Protein AF-A0AAE9AIW2-F1 (afdb_monomer)

Secondary structure (DSSP, 8-state):
------------------------SS----HHHHSHHHHHHHHHHHHHHHHHHTTT-TTHHHHHHGGGGTSHHHHHHHHHHSPP--TTSTTSSSS-------

Solvent-accessible surface area (backbone atoms only — not comparable to full-atom values): 6813 Å² total; per-residue (Å²): 143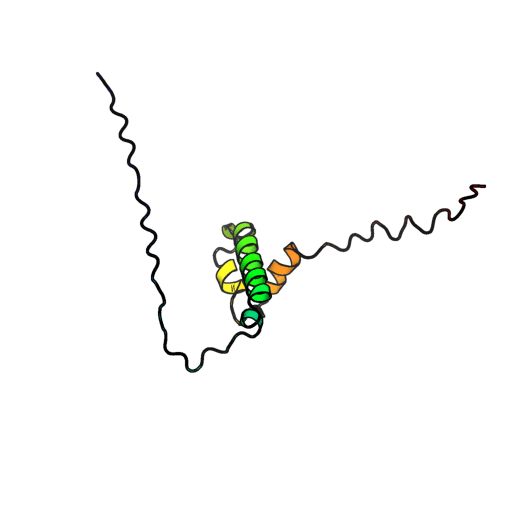,81,86,77,81,81,78,80,79,76,82,80,78,76,80,79,77,75,76,84,83,64,86,89,79,86,72,82,82,42,70,56,57,73,45,57,75,55,26,53,50,54,52,50,45,26,51,56,41,19,70,78,35,39,92,84,38,73,60,40,40,59,52,15,57,34,81,67,48,72,32,69,53,26,58,54,41,49,55,78,75,49,80,76,84,69,81,77,65,81,80,64,77,85,68,73,100,71,83,89,76,137

Foldseek 3Di:
DDDDPPPPPPPPPDPPPPDPPDDPDDDPDQVCVVPVVSVVVQLVLQVVLCVVCCVPCVCLSVQCPPPSRPHPSVVVSVVVVDDDPPPPPVVPPVPDPPDDDD

Mean predicted aligned error: 16.53 Å

InterPro domains:
  IPR018251 Crustacean neurohormone, conserved site [PS01250] (60-77)
  IPR031098 Crustacean CHH/MIH/GIH neurohormone family [PF01147] (42-93)
  IPR031098 Crustacean CHH/MIH/GIH neurohormone family [PTHR35981] (9-96)
  IPR035957 Crustacean CHH/MIH/GIH neurohormone superfamily [G3DSA:1.10.2010.10] (27-98)
  IPR035957 Crustacean CHH/MIH/GIH neurohormone superfamily [SSF81778] (26-95)

Structure (mmCIF, N/CA/C/O backbone):
data_AF-A0AAE9AIW2-F1
#
_entry.id   AF-A0AAE9AIW2-F1
#
loop_
_atom_site.group_PDB
_atom_site.id
_atom_site.type_symbol
_atom_site.label_atom_id
_atom_site.label_alt_id
_atom_site.label_comp_id
_atom_site.label_asym_id
_atom_site.label_entity_id
_atom_site.label_seq_id
_atom_site.pdbx_PDB_ins_code
_atom_site.Cartn_x
_atom_site.Cartn_y
_atom_site.Cartn_z
_atom_site.occupancy
_atom_site.B_iso_or_equiv
_atom_site.auth_seq_id
_atom_site.auth_comp_id
_atom_site.auth_asym_id
_atom_site.auth_atom_id
_atom_site.pdbx_PDB_model_num
ATOM 1 N N . MET A 1 1 ? 51.272 20.282 21.700 1.00 42.91 1 MET A N 1
ATOM 2 C CA . MET A 1 1 ? 50.456 19.060 21.553 1.00 42.91 1 MET A CA 1
ATOM 3 C C . MET A 1 1 ? 48.999 19.500 21.461 1.00 42.91 1 MET A C 1
ATOM 5 O O . MET A 1 1 ? 48.373 19.698 22.488 1.00 42.91 1 MET A O 1
ATOM 9 N N . TYR A 1 2 ? 48.510 19.790 20.253 1.00 41.62 2 TYR A N 1
ATOM 10 C CA . TYR A 1 2 ? 47.107 20.141 20.003 1.00 41.62 2 TYR A CA 1
ATOM 11 C C . TYR A 1 2 ? 46.566 19.119 19.004 1.00 41.62 2 TYR A C 1
ATOM 13 O O . TYR A 1 2 ? 47.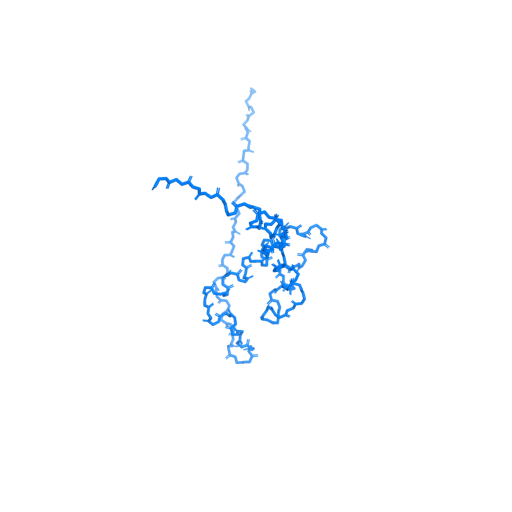033 19.056 17.869 1.00 41.62 2 TYR A O 1
ATOM 21 N N . LEU A 1 3 ? 45.652 18.268 19.467 1.00 48.41 3 LEU A N 1
ATOM 22 C CA . LEU A 1 3 ? 44.919 17.319 18.637 1.00 48.41 3 LEU A CA 1
ATOM 23 C C . LEU A 1 3 ? 43.837 18.105 17.894 1.00 48.41 3 LEU A C 1
ATOM 25 O O . LEU A 1 3 ? 42.840 18.512 18.485 1.00 48.41 3 LEU A O 1
ATOM 29 N N . ILE A 1 4 ? 44.063 18.362 16.609 1.00 57.59 4 ILE A N 1
ATOM 30 C CA . ILE A 1 4 ? 43.036 18.908 15.725 1.00 57.59 4 ILE A CA 1
ATOM 31 C C . ILE A 1 4 ? 42.090 17.743 15.421 1.00 57.59 4 ILE A C 1
ATOM 33 O O . ILE A 1 4 ? 42.468 16.796 14.735 1.00 57.59 4 ILE A O 1
ATOM 37 N N . MET A 1 5 ? 40.888 17.774 15.996 1.00 56.41 5 MET A N 1
ATOM 38 C CA . MET A 1 5 ? 39.823 16.820 15.691 1.00 56.41 5 MET A CA 1
ATOM 39 C C . MET A 1 5 ? 39.429 16.999 14.222 1.00 56.41 5 MET A C 1
ATOM 41 O O . MET A 1 5 ? 38.753 17.962 13.868 1.00 56.41 5 MET A O 1
ATOM 45 N N . ALA A 1 6 ? 39.884 16.096 13.355 1.00 54.34 6 ALA A N 1
ATOM 46 C CA . ALA A 1 6 ? 39.462 16.044 11.965 1.00 54.34 6 ALA A CA 1
ATOM 47 C C . ALA A 1 6 ? 38.017 15.527 11.908 1.00 54.34 6 ALA A C 1
ATOM 49 O O . ALA A 1 6 ? 37.776 14.323 11.853 1.00 54.34 6 ALA A O 1
ATOM 50 N N . THR A 1 7 ? 37.035 16.425 11.958 1.00 57.94 7 THR A N 1
ATOM 51 C CA . THR A 1 7 ? 35.651 16.078 11.626 1.00 57.94 7 THR A CA 1
ATOM 52 C C . THR A 1 7 ? 35.544 16.006 10.109 1.00 57.94 7 THR A C 1
ATOM 54 O O . THR A 1 7 ? 35.416 17.028 9.437 1.00 57.94 7 THR A O 1
ATOM 57 N N . THR A 1 8 ? 35.646 14.802 9.552 1.00 53.38 8 THR A N 1
ATOM 58 C CA . THR A 1 8 ? 35.377 14.554 8.134 1.00 53.38 8 THR A CA 1
ATOM 59 C C . THR A 1 8 ? 33.876 14.683 7.895 1.00 53.38 8 THR A C 1
ATOM 61 O O . THR A 1 8 ? 33.117 13.732 8.086 1.00 53.38 8 THR A O 1
ATOM 64 N N . VAL A 1 9 ? 33.436 15.884 7.520 1.00 59.88 9 VAL A N 1
ATOM 65 C CA . VAL A 1 9 ? 32.081 16.121 7.018 1.00 59.88 9 VAL A CA 1
ATOM 66 C C . VAL A 1 9 ? 31.946 15.326 5.723 1.00 59.88 9 VAL A C 1
ATOM 68 O O . VAL A 1 9 ? 32.586 15.628 4.719 1.00 59.88 9 VAL A O 1
ATOM 71 N N . THR A 1 10 ? 31.186 14.237 5.785 1.00 68.62 10 THR A N 1
ATOM 72 C CA . THR A 1 10 ? 30.897 13.403 4.620 1.00 68.62 10 THR A CA 1
ATOM 73 C C . THR A 1 10 ? 29.747 14.068 3.877 1.00 68.62 10 THR A C 1
ATOM 75 O O . THR A 1 10 ? 28.606 14.027 4.330 1.00 68.62 10 THR A O 1
ATOM 78 N N . GLU A 1 11 ? 30.054 14.735 2.769 1.00 63.44 11 GLU A N 1
ATOM 79 C CA . GLU A 1 11 ? 29.058 15.285 1.850 1.00 63.44 11 GLU A CA 1
ATOM 80 C C . GLU A 1 11 ? 28.309 14.112 1.191 1.00 63.44 11 GLU A C 1
ATOM 82 O O . GLU A 1 11 ? 28.772 13.526 0.209 1.00 63.44 11 GLU A O 1
ATOM 87 N N . CYS A 1 12 ? 27.159 13.728 1.750 1.00 55.97 12 CYS A N 1
ATOM 88 C CA . CYS A 1 12 ? 26.230 12.816 1.087 1.00 55.97 12 CYS A CA 1
ATOM 89 C C . CYS A 1 12 ? 25.638 13.533 -0.131 1.00 55.97 12 CYS A C 1
ATOM 91 O O . CYS A 1 12 ? 24.661 14.272 -0.027 1.00 55.97 12 CYS A O 1
ATOM 93 N N . ARG A 1 13 ? 26.230 13.313 -1.305 1.00 55.34 13 ARG A N 1
ATOM 94 C CA . ARG A 1 13 ? 25.602 13.668 -2.577 1.00 55.34 13 ARG A CA 1
ATOM 95 C C . ARG A 1 13 ? 24.469 12.685 -2.851 1.00 55.34 13 ARG A C 1
ATOM 97 O O . ARG A 1 13 ? 24.708 11.579 -3.323 1.00 55.34 13 ARG A O 1
ATOM 104 N N . ILE A 1 14 ? 23.239 13.095 -2.558 1.00 51.28 14 ILE A N 1
ATOM 1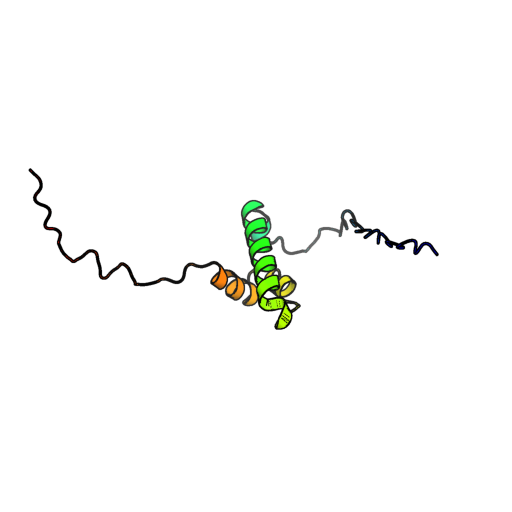05 C CA . ILE A 1 14 ? 22.047 12.442 -3.097 1.00 51.28 14 ILE A CA 1
ATOM 106 C C . ILE A 1 14 ? 21.970 12.880 -4.560 1.00 51.28 14 ILE A C 1
ATOM 108 O O . ILE A 1 14 ? 21.736 14.054 -4.845 1.00 51.28 14 ILE A O 1
ATOM 112 N N . ILE A 1 15 ? 22.243 11.968 -5.491 1.00 61.62 15 ILE A N 1
ATOM 113 C CA . ILE A 1 15 ? 21.933 12.208 -6.898 1.00 61.62 15 ILE A CA 1
ATOM 114 C C . ILE A 1 15 ? 20.408 12.131 -6.990 1.00 61.62 15 ILE A C 1
ATOM 116 O O . ILE A 1 15 ? 19.833 11.047 -6.949 1.00 61.62 15 ILE A O 1
ATOM 120 N N . LEU A 1 16 ? 19.747 13.287 -7.041 1.00 53.59 16 LEU A N 1
ATOM 121 C CA . LEU A 1 16 ? 18.419 13.379 -7.633 1.00 53.59 16 LEU A CA 1
ATOM 122 C C . LEU A 1 16 ? 18.623 13.157 -9.132 1.00 53.59 16 LEU A C 1
ATOM 124 O O . LEU A 1 16 ? 18.956 14.087 -9.864 1.00 53.59 16 LEU A O 1
ATOM 128 N N . GLU A 1 17 ? 18.518 11.902 -9.567 1.00 57.28 17 GLU A N 1
ATOM 129 C CA . GLU A 1 17 ? 18.267 11.607 -10.973 1.00 57.28 17 GLU A CA 1
ATOM 130 C C . GLU A 1 17 ? 16.852 12.101 -11.276 1.00 57.28 17 GLU A C 1
ATOM 132 O O . GLU A 1 17 ? 15.852 11.443 -10.993 1.00 57.28 17 GLU A O 1
ATOM 137 N N . ASP A 1 18 ? 16.804 13.335 -11.767 1.00 50.66 18 ASP A N 1
ATOM 138 C CA . ASP A 1 18 ? 15.653 13.932 -12.419 1.00 50.66 18 ASP A CA 1
ATOM 139 C C . ASP A 1 18 ? 15.161 12.998 -13.537 1.00 50.66 18 ASP A C 1
ATOM 141 O O . ASP A 1 18 ? 15.940 12.541 -14.374 1.00 50.66 18 ASP A O 1
ATOM 145 N N . ALA A 1 19 ? 13.870 12.678 -13.462 1.00 52.06 19 ALA A N 1
ATOM 146 C CA . ALA A 1 19 ? 13.018 12.063 -14.472 1.00 52.06 19 ALA A CA 1
ATOM 147 C C . ALA A 1 19 ? 13.721 11.218 -15.554 1.00 52.06 19 ALA A C 1
ATOM 149 O O . ALA A 1 19 ? 14.040 11.691 -16.649 1.00 52.06 19 ALA A O 1
ATOM 150 N N . THR A 1 20 ? 13.803 9.902 -15.331 1.00 46.78 20 THR A N 1
ATOM 151 C CA . THR A 1 20 ? 13.809 8.982 -16.475 1.00 46.78 20 THR A CA 1
ATOM 152 C C . THR A 1 20 ? 12.447 9.077 -17.165 1.00 46.78 20 THR A C 1
ATOM 154 O O . THR A 1 20 ? 11.497 8.384 -16.810 1.00 46.78 20 THR A O 1
ATOM 157 N N . ILE A 1 21 ? 12.344 9.952 -18.169 1.00 54.38 21 ILE A N 1
ATOM 158 C CA . ILE A 1 21 ? 11.299 9.875 -19.192 1.00 54.38 21 ILE A CA 1
ATOM 159 C C . ILE A 1 21 ? 11.555 8.563 -19.939 1.00 54.38 21 ILE A C 1
ATOM 161 O O . ILE A 1 21 ? 12.333 8.492 -20.891 1.00 54.38 21 ILE A O 1
ATOM 165 N N . ARG A 1 22 ? 10.968 7.478 -19.435 1.00 55.78 22 ARG A N 1
ATOM 166 C CA . ARG A 1 22 ? 10.848 6.219 -20.166 1.00 55.78 22 ARG A CA 1
ATOM 167 C C . ARG A 1 22 ? 9.662 6.385 -21.117 1.00 55.78 22 ARG A C 1
ATOM 169 O O . ARG A 1 22 ? 8.650 6.918 -20.675 1.00 55.78 22 ARG A O 1
ATOM 176 N N . PRO A 1 23 ? 9.770 5.968 -22.389 1.00 48.22 23 PRO A N 1
ATOM 177 C CA . PRO A 1 23 ? 8.660 6.061 -23.328 1.00 48.22 23 PRO A CA 1
ATOM 178 C C . PRO A 1 23 ? 7.435 5.343 -22.746 1.00 48.22 23 PRO A C 1
ATOM 180 O O . PRO A 1 23 ? 7.461 4.130 -22.523 1.00 48.22 23 PRO A O 1
ATOM 183 N N . GLU A 1 24 ? 6.407 6.133 -22.435 1.00 61.19 24 GLU A N 1
ATOM 184 C CA . GLU A 1 24 ? 5.049 5.687 -22.154 1.00 61.19 24 GLU A CA 1
ATOM 185 C C . GLU A 1 24 ? 4.521 5.025 -23.415 1.00 61.19 24 GLU A C 1
ATOM 187 O O . GLU A 1 24 ? 4.219 5.723 -24.366 1.00 61.19 24 GLU A O 1
ATOM 192 N N . ASP A 1 25 ? 4.462 3.698 -23.435 1.00 52.69 25 ASP A N 1
ATOM 193 C CA . ASP A 1 25 ? 3.523 2.929 -24.248 1.00 52.69 25 ASP A CA 1
ATOM 194 C C . ASP A 1 25 ? 3.567 1.492 -23.704 1.00 52.69 25 ASP A C 1
ATOM 196 O O . ASP A 1 25 ? 4.485 0.728 -24.008 1.00 52.69 25 ASP A O 1
ATOM 200 N N . ASN A 1 26 ? 2.570 1.117 -22.892 1.00 52.19 26 ASN A N 1
ATOM 201 C CA . ASN A 1 26 ? 2.345 -0.208 -22.274 1.00 52.19 26 ASN A CA 1
ATOM 202 C C . ASN A 1 26 ? 2.932 -0.476 -20.871 1.00 52.19 26 ASN A C 1
ATOM 204 O O . ASN A 1 26 ? 3.224 -1.630 -20.551 1.00 52.19 26 ASN A O 1
ATOM 208 N N . LEU A 1 27 ? 3.044 0.523 -19.988 1.00 55.38 27 LEU A N 1
ATOM 209 C CA . LEU A 1 27 ? 2.988 0.207 -18.554 1.00 55.38 27 LEU A CA 1
ATOM 210 C C . LEU A 1 27 ? 1.506 0.206 -18.146 1.00 55.38 27 LEU A C 1
ATOM 212 O O . LEU A 1 27 ? 0.821 1.179 -18.461 1.00 55.38 27 LEU A O 1
ATOM 216 N N . PRO A 1 28 ? 0.970 -0.862 -17.523 1.00 59.69 28 PRO A N 1
ATOM 217 C CA . PRO A 1 28 ? -0.402 -0.832 -17.033 1.00 59.69 28 PRO A CA 1
ATOM 218 C C . PRO A 1 28 ? -0.538 0.356 -16.075 1.00 59.69 28 PRO A C 1
ATOM 220 O O . PRO A 1 28 ? 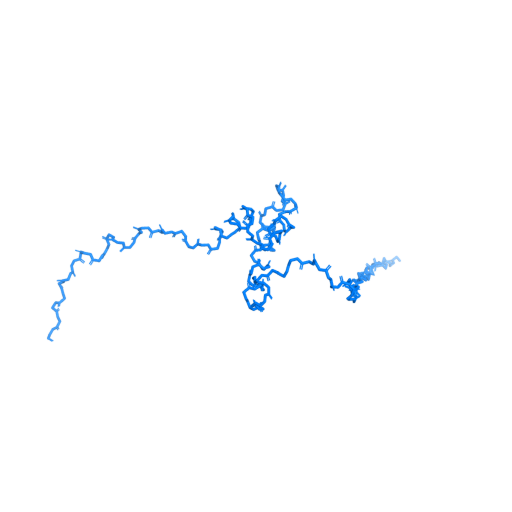0.148 0.398 -15.053 1.00 59.69 28 PRO A O 1
ATOM 223 N N . SER A 1 29 ? -1.370 1.339 -16.441 1.00 69.44 29 SER A N 1
ATOM 224 C CA . SER A 1 29 ? -1.737 2.435 -15.540 1.00 69.44 29 SER A CA 1
ATOM 225 C C . SER A 1 29 ? -2.291 1.798 -14.275 1.00 69.44 29 SER A C 1
ATOM 227 O O . SER A 1 29 ? -3.225 0.998 -14.348 1.00 69.44 29 SER A O 1
ATOM 229 N N . CYS A 1 30 ? -1.668 2.068 -13.132 1.00 76.06 30 CYS A N 1
ATOM 230 C CA . CYS A 1 30 ? -2.161 1.578 -11.858 1.00 76.06 30 CYS A CA 1
ATOM 231 C C . CYS A 1 30 ? -3.300 2.493 -11.409 1.00 76.06 30 CYS A C 1
ATOM 233 O O . CYS A 1 30 ? -3.016 3.627 -11.027 1.00 76.06 30 CYS A O 1
ATOM 235 N N . PRO A 1 31 ? -4.560 2.021 -11.349 1.00 76.38 31 PRO A N 1
ATOM 236 C CA . PRO A 1 31 ? -5.691 2.883 -10.997 1.00 76.38 31 PRO A CA 1
ATOM 237 C C . PRO A 1 31 ? -5.544 3.497 -9.599 1.00 76.38 31 PRO A C 1
ATOM 239 O O . PRO A 1 31 ? -5.975 4.612 -9.345 1.00 76.38 31 PRO A O 1
ATOM 242 N N . ALA A 1 32 ? -4.863 2.791 -8.690 1.00 69.00 32 ALA A N 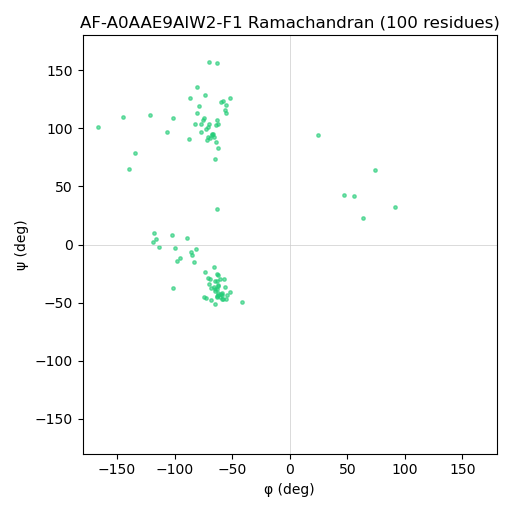1
ATOM 243 C CA .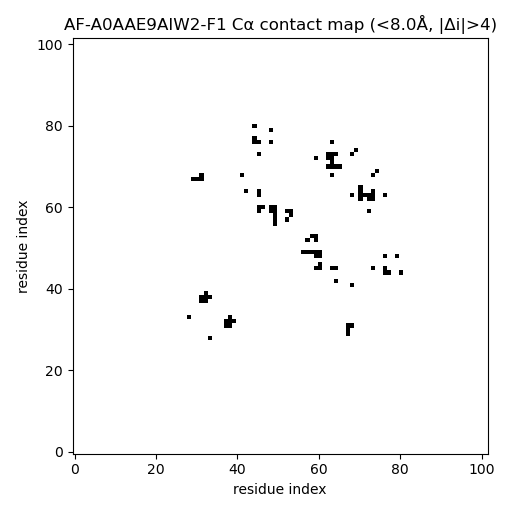 ALA A 1 32 ? -4.570 3.275 -7.342 1.00 69.00 32 ALA A CA 1
ATOM 244 C C . ALA A 1 32 ? -3.624 4.491 -7.301 1.00 69.00 32 ALA A C 1
ATOM 246 O O . ALA A 1 32 ? -3.573 5.164 -6.277 1.00 69.00 32 ALA A O 1
ATOM 247 N N . LEU A 1 33 ? -2.866 4.747 -8.373 1.00 74.31 33 LEU A N 1
ATOM 248 C CA . LEU A 1 33 ? -2.012 5.928 -8.516 1.00 74.31 33 LEU A CA 1
ATOM 249 C C . LEU A 1 33 ? -2.706 7.069 -9.280 1.00 74.31 33 LEU A C 1
ATOM 251 O O . LEU A 1 33 ? -2.189 8.181 -9.275 1.00 74.31 33 LEU A O 1
ATOM 255 N N . GLU A 1 34 ? -3.855 6.823 -9.919 1.00 79.81 34 GLU A N 1
ATOM 256 C CA . GLU A 1 34 ? -4.638 7.875 -10.590 1.00 79.81 34 GLU A CA 1
ATOM 257 C C . GLU A 1 34 ? -5.282 8.814 -9.557 1.00 79.81 34 GLU A C 1
ATOM 259 O O . GLU A 1 34 ? -5.345 10.027 -9.759 1.00 79.81 34 GLU A O 1
ATOM 264 N N . ASP A 1 35 ? -5.673 8.262 -8.406 1.00 83.75 35 ASP A N 1
ATOM 265 C CA . ASP A 1 35 ? -6.040 9.025 -7.218 1.00 83.75 35 ASP A CA 1
ATOM 266 C C . ASP A 1 35 ? -4.786 9.325 -6.377 1.00 83.75 35 ASP A C 1
ATOM 268 O O . ASP A 1 35 ? -4.437 8.565 -5.470 1.00 83.75 35 ASP A O 1
ATOM 272 N N . GLU A 1 36 ? -4.132 10.464 -6.637 1.00 85.56 36 GLU A N 1
ATOM 273 C CA . GLU A 1 36 ? -2.919 10.927 -5.929 1.00 85.56 36 GLU A CA 1
ATOM 274 C C . GLU A 1 36 ? -2.949 10.721 -4.393 1.00 85.56 36 GLU A C 1
ATOM 276 O O . GLU A 1 36 ? -2.016 10.106 -3.865 1.00 85.56 36 GLU A O 1
ATOM 281 N N . PRO A 1 37 ? -4.008 11.114 -3.645 1.00 91.25 37 PRO A N 1
ATOM 282 C CA . PRO A 1 37 ? -4.023 10.922 -2.192 1.00 91.25 37 PRO A CA 1
ATOM 283 C C . PRO A 1 37 ? -4.128 9.449 -1.775 1.00 91.25 37 PRO A C 1
ATOM 285 O O . PRO A 1 37 ? -3.655 9.070 -0.704 1.00 91.25 37 PRO A O 1
ATOM 288 N N . VAL A 1 38 ? -4.766 8.603 -2.589 1.00 90.25 38 VAL A N 1
ATOM 289 C CA . VAL A 1 38 ? -4.862 7.164 -2.311 1.00 90.25 38 VAL A CA 1
ATOM 290 C C . VAL A 1 38 ? -3.503 6.518 -2.554 1.00 90.25 38 VAL A C 1
ATOM 292 O O . VAL A 1 38 ? -3.027 5.777 -1.692 1.00 90.25 38 VAL A O 1
ATOM 295 N N . GLY A 1 39 ? -2.859 6.849 -3.675 1.00 91.25 39 GLY A N 1
ATOM 296 C CA . GLY A 1 39 ? -1.517 6.387 -4.015 1.00 91.25 39 GLY A CA 1
ATOM 297 C C . GLY A 1 39 ? -0.496 6.716 -2.926 1.00 91.25 39 GLY A C 1
ATOM 298 O O . GLY A 1 39 ? 0.214 5.819 -2.469 1.00 91.25 39 GLY A O 1
ATOM 299 N N . GLU A 1 40 ? -0.490 7.956 -2.426 1.00 93.19 40 GLU A N 1
ATOM 300 C CA . GLU A 1 40 ? 0.410 8.389 -1.347 1.00 93.19 40 GLU A CA 1
ATOM 301 C C . GLU A 1 40 ? 0.227 7.554 -0.068 1.00 93.19 40 GLU A C 1
ATOM 303 O O . GLU A 1 40 ? 1.201 7.106 0.549 1.00 93.19 40 GLU A O 1
ATOM 308 N N . VAL A 1 41 ? -1.023 7.273 0.316 1.00 94.06 41 VAL A N 1
ATOM 309 C CA . VAL A 1 41 ? -1.319 6.424 1.478 1.00 94.06 41 VAL A CA 1
ATOM 310 C C . VAL A 1 41 ? -0.799 5.003 1.265 1.00 94.06 41 VAL A C 1
ATOM 312 O O . VAL A 1 41 ? -0.179 4.441 2.175 1.00 94.06 41 VAL A O 1
ATOM 315 N N . MET A 1 42 ? -1.008 4.421 0.080 1.00 94.00 42 MET A N 1
ATOM 316 C CA . MET A 1 42 ? -0.519 3.073 -0.231 1.00 94.00 42 MET A CA 1
ATOM 317 C C . MET A 1 42 ? 1.010 2.999 -0.185 1.00 94.00 42 MET A C 1
ATOM 319 O O . MET A 1 42 ? 1.571 2.064 0.392 1.00 94.00 42 MET A O 1
ATOM 323 N N . GLU A 1 43 ? 1.695 4.008 -0.722 1.00 94.69 43 GLU A N 1
ATOM 324 C CA . GLU A 1 43 ? 3.150 4.105 -0.642 1.00 94.69 43 GLU A CA 1
ATOM 325 C C . GLU A 1 43 ? 3.644 4.176 0.799 1.00 94.69 43 GLU A C 1
ATOM 327 O O . GLU A 1 43 ? 4.562 3.439 1.181 1.00 94.69 43 GLU A O 1
ATOM 332 N N . ARG A 1 44 ? 2.999 5.008 1.624 1.00 96.38 44 ARG A N 1
ATOM 333 C CA . ARG A 1 44 ? 3.392 5.177 3.020 1.00 96.38 44 ARG A CA 1
ATOM 334 C C . ARG A 1 44 ? 3.179 3.902 3.835 1.00 96.38 44 ARG A C 1
ATOM 336 O O . ARG A 1 44 ? 4.006 3.585 4.691 1.00 96.38 44 ARG A O 1
ATOM 343 N N . ILE A 1 45 ? 2.116 3.147 3.553 1.00 96.44 45 ILE A N 1
ATOM 344 C CA . ILE A 1 45 ? 1.877 1.820 4.141 1.00 96.44 45 ILE A CA 1
ATOM 345 C C . ILE A 1 45 ? 3.048 0.882 3.835 1.00 96.44 45 ILE A C 1
ATOM 347 O O . ILE A 1 45 ? 3.558 0.233 4.750 1.00 96.44 45 ILE A O 1
ATOM 351 N N . CYS A 1 46 ? 3.505 0.835 2.581 1.00 97.50 46 CYS A N 1
ATOM 352 C CA . CYS A 1 46 ? 4.628 -0.012 2.184 1.00 97.50 46 CYS A CA 1
ATOM 353 C C . CYS A 1 46 ? 5.951 0.409 2.842 1.00 97.50 46 CYS A C 1
ATOM 355 O O . CYS A 1 46 ? 6.725 -0.458 3.248 1.00 97.50 46 CYS A O 1
ATOM 357 N N . ASP A 1 47 ? 6.205 1.712 2.988 1.00 97.19 47 ASP A N 1
ATOM 358 C CA . ASP A 1 47 ? 7.421 2.219 3.637 1.00 97.19 47 ASP A CA 1
ATOM 359 C C . ASP A 1 47 ? 7.462 1.845 5.123 1.00 97.19 47 ASP A C 1
ATOM 361 O O . ASP A 1 47 ? 8.419 1.225 5.586 1.00 97.19 47 ASP A O 1
ATOM 365 N N . MET A 1 48 ? 6.386 2.133 5.860 1.00 97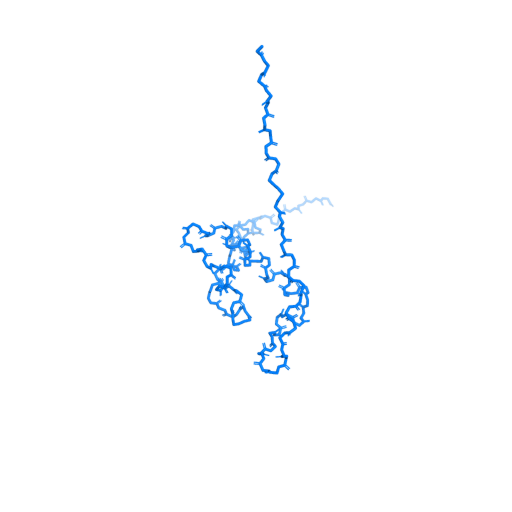.38 48 MET A N 1
ATOM 366 C CA . MET A 1 48 ? 6.292 1.795 7.284 1.00 97.38 48 MET A CA 1
ATOM 367 C C . MET A 1 48 ? 6.341 0.278 7.518 1.00 97.38 48 MET A C 1
ATOM 369 O O . MET A 1 48 ? 6.965 -0.199 8.464 1.00 97.38 48 MET A O 1
ATOM 373 N N . CYS A 1 49 ? 5.703 -0.508 6.650 1.00 97.50 49 CYS A N 1
ATOM 374 C CA . CYS A 1 49 ? 5.740 -1.965 6.732 1.00 97.50 49 CYS A CA 1
ATOM 375 C C . CYS A 1 49 ? 7.151 -2.523 6.504 1.00 97.50 49 CYS A C 1
ATOM 377 O O . CYS A 1 49 ? 7.579 -3.443 7.205 1.00 97.50 49 CYS A O 1
ATOM 379 N N . HIS A 1 50 ? 7.891 -1.951 5.552 1.00 97.75 50 HIS A N 1
ATOM 380 C CA . HIS A 1 50 ? 9.286 -2.303 5.329 1.00 97.75 50 HIS A CA 1
ATOM 381 C C . HIS A 1 50 ? 10.152 -1.959 6.540 1.00 97.75 50 HIS A C 1
ATOM 383 O O . HIS A 1 50 ? 10.912 -2.813 6.976 1.00 97.75 50 HIS A O 1
ATOM 389 N N . GLU A 1 51 ? 10.003 -0.774 7.135 1.00 96.81 51 GLU A N 1
ATOM 390 C CA . GLU A 1 51 ? 10.756 -0.400 8.342 1.00 96.81 51 GLU A CA 1
ATOM 391 C C . GLU A 1 51 ? 10.579 -1.439 9.464 1.00 96.81 51 GLU A C 1
ATOM 393 O O . GLU A 1 51 ? 11.561 -1.878 10.065 1.00 96.81 51 GLU A O 1
ATOM 398 N N . LEU A 1 52 ? 9.346 -1.910 9.678 1.00 95.44 52 LEU A N 1
ATOM 399 C CA . LEU A 1 52 ? 9.004 -2.891 10.715 1.00 95.44 52 LEU A CA 1
ATOM 400 C C . LEU A 1 52 ? 9.464 -4.327 10.419 1.00 95.44 52 LEU A C 1
ATOM 402 O O . LEU A 1 52 ? 9.588 -5.122 11.349 1.00 95.44 52 LEU A O 1
ATOM 406 N N . SER A 1 53 ? 9.673 -4.678 9.149 1.00 95.62 53 SER A N 1
ATOM 407 C CA . SER A 1 53 ? 9.986 -6.050 8.715 1.00 95.62 53 SER A CA 1
ATOM 408 C C . SER A 1 53 ? 11.343 -6.190 8.027 1.00 95.62 53 SER A C 1
ATOM 410 O O . SER A 1 53 ? 11.698 -7.283 7.595 1.00 95.62 53 SER A O 1
ATOM 412 N N . SER A 1 54 ? 12.118 -5.110 7.925 1.00 95.94 54 SER A N 1
ATOM 413 C CA . SER A 1 54 ? 13.354 -5.035 7.135 1.00 95.94 54 SER A CA 1
ATOM 414 C C . SER A 1 54 ? 14.399 -6.087 7.512 1.00 95.94 54 SER A C 1
ATOM 416 O O . SER A 1 54 ? 15.147 -6.536 6.644 1.00 95.94 54 SER A O 1
ATOM 418 N N . HIS A 1 55 ? 14.430 -6.519 8.775 1.00 96.19 55 HIS A N 1
ATOM 419 C CA . HIS A 1 55 ? 15.349 -7.547 9.268 1.00 96.19 55 HIS A CA 1
ATOM 420 C C . HIS A 1 55 ? 15.016 -8.956 8.757 1.00 96.19 55 HIS A C 1
ATOM 422 O O . HIS A 1 55 ? 15.917 -9.776 8.611 1.00 96.19 55 HIS A O 1
ATOM 428 N N . GLU A 1 56 ? 13.744 -9.236 8.474 1.00 96.75 56 GLU A N 1
ATOM 429 C CA . GLU A 1 56 ? 13.262 -10.528 7.963 1.00 96.75 56 GLU A CA 1
ATOM 430 C C . GLU A 1 56 ? 13.003 -10.492 6.452 1.00 96.75 56 GLU A C 1
ATOM 432 O O . GLU A 1 56 ? 13.258 -11.467 5.745 1.00 96.75 56 GLU A O 1
ATOM 437 N N . ARG A 1 57 ? 12.488 -9.368 5.945 1.00 95.44 57 ARG A N 1
ATOM 438 C CA . ARG A 1 57 ? 12.055 -9.170 4.557 1.00 95.44 57 ARG A CA 1
ATOM 439 C C . ARG A 1 57 ? 12.582 -7.836 4.014 1.00 95.44 57 ARG A C 1
ATOM 441 O O . ARG A 1 57 ? 11.829 -6.867 3.886 1.00 95.44 57 ARG A O 1
ATOM 448 N N . PRO A 1 58 ? 13.864 -7.770 3.616 1.00 95.12 58 PRO A N 1
ATOM 449 C CA . PRO A 1 58 ? 14.477 -6.531 3.132 1.00 95.12 58 PRO A CA 1
ATOM 450 C C . PRO A 1 58 ? 13.827 -6.003 1.843 1.00 95.12 58 PRO A C 1
ATOM 452 O O . PRO A 1 58 ? 13.809 -4.799 1.612 1.00 95.12 58 PRO A O 1
ATOM 455 N N . ASN A 1 59 ? 13.216 -6.874 1.034 1.00 95.62 59 ASN A N 1
ATOM 456 C CA . ASN A 1 59 ? 12.552 -6.488 -0.216 1.00 95.62 59 ASN A CA 1
ATOM 457 C C . ASN A 1 59 ? 11.067 -6.118 -0.048 1.00 95.62 59 ASN A C 1
ATOM 459 O O . ASN A 1 59 ? 10.396 -5.846 -1.046 1.00 95.62 59 ASN A O 1
ATOM 463 N N . MET A 1 60 ? 10.551 -6.063 1.190 1.00 96.69 60 MET A N 1
ATOM 464 C CA . MET A 1 60 ? 9.124 -5.844 1.474 1.00 96.69 60 MET A CA 1
ATOM 465 C C . MET A 1 60 ? 8.551 -4.618 0.754 1.00 96.69 60 MET A C 1
ATOM 467 O O . MET A 1 60 ? 7.456 -4.680 0.203 1.00 96.69 60 MET A O 1
ATOM 471 N N . ARG A 1 61 ? 9.302 -3.511 0.693 1.00 96.62 61 ARG A N 1
ATOM 472 C CA . ARG A 1 61 ? 8.848 -2.276 0.036 1.00 96.62 61 ARG A CA 1
ATOM 473 C C . ARG A 1 61 ? 8.523 -2.485 -1.445 1.00 96.62 61 ARG A C 1
ATOM 475 O O . ARG A 1 61 ? 7.528 -1.959 -1.932 1.00 96.62 61 ARG A O 1
ATOM 482 N N . ILE A 1 62 ? 9.368 -3.233 -2.155 1.00 96.00 62 ILE A N 1
ATOM 483 C CA . ILE A 1 62 ? 9.222 -3.476 -3.595 1.00 96.00 62 ILE A CA 1
ATOM 484 C C . ILE A 1 62 ? 8.082 -4.470 -3.835 1.00 96.00 62 ILE A C 1
ATOM 486 O O . ILE A 1 62 ? 7.220 -4.223 -4.672 1.00 96.00 62 ILE A O 1
ATOM 490 N N . GLU A 1 63 ? 8.033 -5.550 -3.053 1.00 96.56 63 GLU A N 1
ATOM 491 C CA . GLU A 1 63 ? 6.973 -6.568 -3.128 1.00 96.56 63 GLU A CA 1
ATOM 492 C C . GLU A 1 63 ? 5.583 -5.991 -2.807 1.00 96.56 63 GLU A C 1
ATOM 494 O O . GLU A 1 63 ? 4.585 -6.371 -3.419 1.00 96.56 63 GLU A O 1
ATOM 499 N N . CYS A 1 64 ? 5.517 -5.037 -1.878 1.00 97.19 64 CYS A N 1
ATOM 500 C CA . CYS A 1 64 ? 4.292 -4.337 -1.499 1.00 97.19 64 CYS A CA 1
ATOM 501 C C . CYS A 1 64 ? 3.762 -3.420 -2.617 1.00 97.19 64 CYS A C 1
ATOM 503 O O . CYS A 1 64 ? 2.556 -3.347 -2.826 1.00 97.19 64 CYS A O 1
ATOM 505 N N . ARG A 1 65 ? 4.649 -2.751 -3.366 1.00 95.19 65 ARG A N 1
ATOM 506 C CA . ARG A 1 65 ? 4.286 -1.831 -4.465 1.00 95.19 65 ARG A CA 1
ATOM 507 C C . ARG A 1 65 ? 4.006 -2.541 -5.795 1.00 95.19 65 ARG A C 1
ATOM 509 O O . ARG A 1 65 ? 3.479 -1.927 -6.719 1.00 95.19 65 ARG A O 1
ATOM 516 N N . ALA A 1 66 ? 4.398 -3.807 -5.916 1.00 93.50 66 ALA A N 1
ATOM 517 C CA . ALA A 1 66 ? 4.239 -4.575 -7.143 1.00 93.50 66 ALA A CA 1
ATOM 518 C C . ALA A 1 66 ? 2.760 -4.757 -7.525 1.00 93.50 66 ALA A C 1
ATOM 520 O O . ALA A 1 66 ? 1.872 -4.690 -6.675 1.00 93.50 66 ALA A O 1
ATOM 521 N N . ASP A 1 67 ? 2.521 -4.980 -8.820 1.00 92.31 67 ASP A N 1
ATOM 522 C CA . ASP A 1 67 ? 1.197 -5.256 -9.398 1.00 92.31 67 ASP A CA 1
ATOM 523 C C . ASP A 1 67 ? 0.097 -4.293 -8.908 1.00 92.31 67 ASP A C 1
ATOM 525 O O . ASP A 1 67 ? -1.001 -4.696 -8.545 1.00 92.31 67 ASP A O 1
ATOM 529 N N . CYS A 1 68 ? 0.411 -2.996 -8.826 1.00 92.94 68 CYS A N 1
ATOM 530 C CA . CYS A 1 68 ? -0.527 -1.960 -8.385 1.00 92.94 68 CYS A CA 1
ATOM 531 C C . CYS A 1 68 ? -1.146 -2.217 -6.996 1.00 92.94 68 CYS A C 1
ATOM 533 O O . CYS A 1 68 ? -2.341 -1.996 -6.794 1.00 92.94 68 CYS A O 1
ATOM 535 N N . PHE A 1 69 ? -0.335 -2.670 -6.032 1.00 94.12 69 PHE A N 1
ATOM 536 C CA . PHE A 1 69 ? -0.746 -2.948 -4.648 1.00 94.12 69 PHE A CA 1
ATOM 537 C C . PHE A 1 69 ? -1.787 -4.076 -4.505 1.00 94.12 69 PHE A C 1
ATOM 539 O O . PHE A 1 69 ? -2.511 -4.151 -3.514 1.00 94.12 69 PHE A O 1
ATOM 546 N N . THR A 1 70 ? -1.893 -4.992 -5.467 1.00 93.12 70 THR A N 1
ATOM 547 C CA . THR A 1 70 ? -2.817 -6.141 -5.369 1.00 93.12 70 THR A CA 1
ATOM 548 C C . THR A 1 70 ? -2.208 -7.339 -4.630 1.00 93.12 70 THR A C 1
ATOM 550 O O . THR A 1 70 ? -2.917 -8.315 -4.348 1.00 93.12 70 THR A O 1
ATOM 553 N N . THR A 1 71 ? -0.919 -7.261 -4.285 1.00 95.06 71 THR A N 1
ATOM 554 C CA . THR A 1 71 ? -0.127 -8.369 -3.745 1.00 95.06 71 THR A CA 1
ATOM 555 C C . THR A 1 71 ? -0.521 -8.765 -2.325 1.00 95.06 71 THR A C 1
ATOM 557 O O . THR A 1 71 ? -1.052 -7.982 -1.532 1.00 95.06 71 THR A O 1
ATOM 560 N N . ASP A 1 72 ? -0.200 -10.007 -1.962 1.00 96.81 72 ASP A N 1
ATOM 561 C CA . ASP A 1 72 ? -0.363 -10.483 -0.587 1.00 96.81 72 ASP A CA 1
ATOM 562 C C . ASP A 1 72 ? 0.517 -9.710 0.401 1.00 96.81 72 ASP A C 1
ATOM 564 O O . ASP A 1 72 ? 0.091 -9.473 1.532 1.00 96.81 72 ASP A O 1
ATOM 568 N N . ALA A 1 73 ? 1.692 -9.247 -0.041 1.00 96.38 73 ALA A N 1
ATOM 569 C CA . ALA A 1 73 ? 2.573 -8.391 0.748 1.00 96.38 73 ALA A CA 1
ATOM 570 C C . ALA A 1 73 ? 1.864 -7.089 1.148 1.00 96.38 73 ALA A C 1
ATOM 572 O O . ALA A 1 73 ? 1.831 -6.734 2.325 1.00 96.38 73 ALA A O 1
ATOM 573 N N .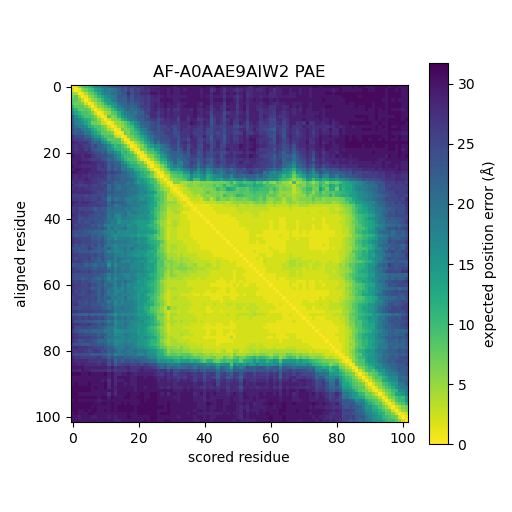 PHE A 1 74 ? 1.196 -6.422 0.200 1.00 96.62 74 PHE A N 1
ATOM 574 C CA . PHE A 1 74 ? 0.410 -5.229 0.505 1.00 96.62 74 PHE A CA 1
ATOM 575 C C . PHE A 1 74 ? -0.743 -5.520 1.478 1.00 96.62 74 PHE A C 1
ATOM 577 O O . PHE A 1 74 ? -0.941 -4.796 2.457 1.00 96.62 74 PHE A O 1
ATOM 584 N N . ARG A 1 75 ? -1.477 -6.623 1.276 1.00 96.25 75 ARG A N 1
ATOM 585 C CA . ARG A 1 75 ? -2.567 -7.042 2.181 1.00 96.25 75 ARG A CA 1
ATOM 586 C C . ARG A 1 75 ? -2.072 -7.357 3.588 1.00 96.25 75 ARG A C 1
ATOM 588 O O . ARG A 1 75 ? -2.805 -7.147 4.554 1.00 96.25 75 ARG A O 1
ATOM 595 N N . GLU A 1 76 ? -0.872 -7.905 3.721 1.00 95.56 76 GLU A N 1
ATOM 596 C CA . GLU A 1 76 ? -0.230 -8.150 5.008 1.00 95.56 76 GLU A CA 1
ATOM 597 C C . GLU A 1 76 ? 0.156 -6.835 5.689 1.00 95.56 76 GLU A C 1
ATOM 599 O O . GLU A 1 76 ? -0.230 -6.616 6.839 1.00 95.56 76 GLU A O 1
ATOM 604 N N . CYS A 1 77 ? 0.792 -5.921 4.957 1.00 96.62 77 CYS A N 1
ATOM 605 C CA . CYS A 1 77 ? 1.136 -4.590 5.445 1.00 96.62 77 CYS A CA 1
ATOM 606 C C . CYS A 1 77 ? -0.098 -3.795 5.896 1.00 96.62 77 CYS A C 1
ATOM 608 O O . CYS A 1 77 ? -0.091 -3.199 6.972 1.00 96.62 77 CYS A O 1
ATOM 610 N N . LEU A 1 78 ? -1.202 -3.852 5.144 1.00 95.38 78 LEU A N 1
ATOM 611 C CA . LEU A 1 78 ? -2.466 -3.210 5.514 1.00 95.38 78 LEU A CA 1
ATOM 612 C C . LEU A 1 78 ? -2.988 -3.657 6.884 1.00 95.38 78 LEU A C 1
ATOM 614 O O . LEU A 1 78 ? -3.536 -2.844 7.631 1.00 95.38 78 LEU A O 1
ATOM 618 N N . LYS A 1 79 ? -2.808 -4.933 7.249 1.00 93.88 79 LYS A N 1
ATOM 619 C CA . LYS A 1 79 ? -3.294 -5.465 8.534 1.00 93.88 79 LYS A CA 1
ATOM 620 C C . LYS A 1 79 ? -2.642 -4.783 9.735 1.00 93.88 79 LYS A C 1
ATOM 622 O O . LYS A 1 79 ? -3.264 -4.737 10.796 1.00 93.88 79 LYS A O 1
ATOM 627 N N . LEU A 1 80 ? -1.432 -4.242 9.576 1.00 90.50 80 LEU A N 1
ATOM 628 C CA . LEU A 1 80 ? -0.742 -3.481 10.621 1.00 90.50 80 LEU A CA 1
ATOM 629 C C . LEU A 1 80 ? -1.489 -2.187 10.970 1.00 90.50 80 LEU A C 1
ATOM 631 O O . LEU A 1 80 ? -1.484 -1.770 12.126 1.00 90.50 80 LEU A O 1
ATOM 635 N N . PHE A 1 81 ? -2.177 -1.595 9.991 1.00 87.81 81 PHE A N 1
ATOM 636 C CA . PHE A 1 81 ? -2.904 -0.331 10.132 1.00 87.81 81 PHE A CA 1
ATOM 637 C C . PHE A 1 81 ? -4.402 -0.522 10.383 1.00 87.81 81 PHE A C 1
ATOM 639 O O . PHE A 1 81 ? -5.087 0.408 10.808 1.00 87.81 81 PHE A O 1
ATOM 646 N N . THR A 1 82 ? -4.937 -1.728 10.167 1.00 86.69 82 THR A N 1
ATOM 647 C CA . THR A 1 82 ? -6.337 -2.020 10.495 1.00 86.69 82 THR A CA 1
ATOM 648 C C . THR A 1 82 ? -6.539 -2.149 12.008 1.00 86.69 82 THR A C 1
ATOM 650 O O . THR A 1 82 ? -5.860 -2.958 12.650 1.00 86.69 82 THR A O 1
ATOM 653 N N . PRO A 1 83 ? -7.515 -1.437 12.604 1.00 81.69 83 PRO A N 1
ATOM 654 C CA . PRO A 1 83 ? -7.849 -1.614 14.008 1.00 81.69 83 PRO A CA 1
ATOM 655 C C . PRO A 1 83 ? -8.236 -3.067 14.266 1.00 81.69 83 PRO A C 1
ATOM 657 O O . PRO A 1 83 ? -9.178 -3.596 13.665 1.00 81.69 83 PRO A O 1
ATOM 660 N N . ARG A 1 84 ? -7.546 -3.723 15.201 1.00 76.06 84 ARG A N 1
ATOM 661 C CA . ARG A 1 84 ? -8.003 -5.023 15.690 1.00 76.06 84 ARG A CA 1
ATOM 662 C C . ARG A 1 84 ? -9.385 -4.808 16.290 1.00 76.06 84 ARG A C 1
ATOM 664 O O . ARG A 1 84 ? -9.542 -3.989 17.195 1.00 76.06 84 ARG A O 1
ATOM 671 N N . ARG A 1 85 ? -10.395 -5.526 15.785 1.00 67.81 85 ARG A N 1
ATOM 672 C CA . ARG A 1 85 ? -11.746 -5.534 16.361 1.00 67.81 85 ARG A CA 1
ATOM 673 C C . ARG A 1 85 ? -11.665 -6.100 17.778 1.00 67.81 85 ARG A C 1
ATOM 675 O O . ARG A 1 85 ? -11.895 -7.283 18.003 1.00 67.81 85 ARG A O 1
ATOM 682 N N . HIS A 1 86 ? -11.318 -5.266 18.750 1.00 61.28 86 HIS A N 1
ATOM 683 C CA . HIS A 1 86 ? -11.489 -5.602 20.145 1.00 61.28 86 HIS A CA 1
ATOM 684 C C . HIS A 1 86 ? -12.991 -5.586 20.407 1.00 61.28 86 HIS A C 1
ATOM 686 O O . HIS A 1 86 ? -13.609 -4.536 20.557 1.00 61.28 86 HIS A O 1
ATOM 692 N N . THR A 1 87 ? -13.587 -6.767 20.507 1.00 58.47 87 THR A N 1
ATOM 693 C CA . THR A 1 87 ? -14.945 -7.010 21.015 1.00 58.47 87 THR A CA 1
ATOM 694 C C . THR A 1 87 ? -15.102 -6.620 22.499 1.00 58.47 87 THR A C 1
ATOM 696 O O . THR A 1 87 ? -15.899 -7.207 23.223 1.00 58.47 87 THR A O 1
ATOM 699 N N . ARG A 1 88 ? -14.359 -5.620 22.996 1.00 56.94 88 ARG A N 1
ATOM 700 C CA . ARG A 1 88 ? -14.330 -5.232 24.413 1.00 56.94 88 ARG A CA 1
ATOM 701 C C . ARG A 1 88 ? -15.439 -4.272 24.843 1.00 56.94 88 ARG A C 1
ATOM 703 O O . ARG A 1 88 ? -15.629 -4.121 26.042 1.00 56.94 88 ARG A O 1
ATOM 710 N N . HIS A 1 89 ? -16.227 -3.702 23.927 1.00 57.28 89 HIS A N 1
ATOM 711 C CA . HIS A 1 89 ? -17.297 -2.758 24.299 1.00 57.28 89 HIS A CA 1
ATOM 712 C C . HIS A 1 89 ? -18.738 -3.215 24.037 1.00 57.28 89 HIS A C 1
ATOM 714 O O . HIS A 1 89 ? -19.663 -2.525 24.459 1.00 57.28 89 HIS A O 1
ATOM 720 N N . LEU A 1 90 ? -18.976 -4.399 23.461 1.00 57.38 90 LEU A N 1
ATOM 721 C CA . LEU A 1 90 ? -20.349 -4.923 23.335 1.00 57.38 90 LEU A CA 1
ATOM 722 C C . LEU A 1 90 ? -20.876 -5.604 24.612 1.00 57.38 90 LEU A C 1
ATOM 724 O O . LEU A 1 90 ? -22.049 -5.954 24.663 1.00 57.38 90 LEU A O 1
ATOM 728 N N . ARG A 1 91 ? -20.060 -5.738 25.671 1.00 54.22 91 ARG A N 1
ATOM 729 C CA . ARG A 1 91 ? -20.491 -6.306 26.964 1.00 54.22 91 ARG A CA 1
ATOM 730 C C . ARG A 1 91 ? -20.825 -5.260 28.045 1.00 54.22 91 ARG A C 1
ATOM 732 O O . ARG A 1 91 ? -21.261 -5.647 29.115 1.00 54.22 91 ARG A O 1
AT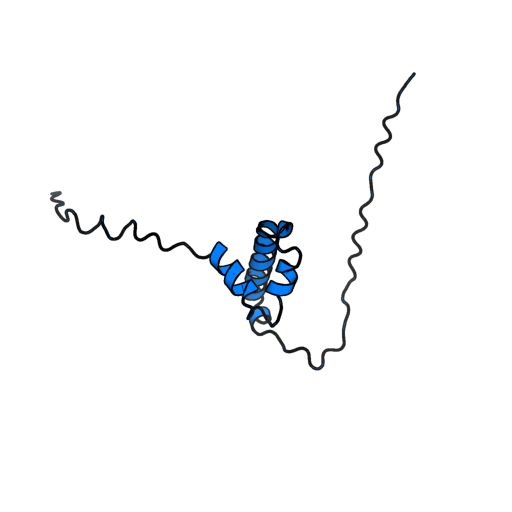OM 739 N N . GLN A 1 92 ? -20.661 -3.954 27.794 1.00 55.81 92 GLN A N 1
ATOM 740 C CA . GLN A 1 92 ? -20.849 -2.910 28.828 1.00 55.81 92 GLN A CA 1
ATOM 741 C C . GLN A 1 92 ? -21.993 -1.910 28.587 1.00 55.81 92 GLN A C 1
ATOM 743 O O . GLN A 1 92 ? -22.152 -0.988 29.377 1.00 55.81 92 GLN A O 1
ATOM 748 N N . LYS A 1 93 ? -22.822 -2.059 27.544 1.00 50.22 93 LYS A N 1
ATOM 749 C CA . LYS A 1 93 ? -23.964 -1.140 27.311 1.00 50.22 93 LYS A CA 1
ATOM 750 C C . LYS A 1 93 ? -25.359 -1.775 27.345 1.00 50.22 93 LYS A C 1
ATOM 752 O O . LYS A 1 93 ? -26.333 -1.092 27.047 1.00 50.22 93 LYS A O 1
ATOM 757 N N . PHE A 1 94 ? -25.463 -3.035 27.770 1.00 53.62 94 PHE A N 1
ATOM 758 C CA . PHE A 1 94 ? -26.731 -3.640 28.212 1.00 53.62 94 PHE A CA 1
ATOM 759 C C . PHE A 1 94 ? -26.847 -3.730 29.742 1.00 53.62 94 PHE A C 1
ATOM 761 O O . PHE A 1 94 ? -27.801 -4.312 30.245 1.00 53.62 94 PHE A O 1
ATOM 768 N N . GLU A 1 95 ? -25.921 -3.120 30.486 1.00 49.06 95 GLU A N 1
ATOM 769 C CA . GLU A 1 95 ? -26.027 -2.992 31.937 1.00 49.06 95 GLU A CA 1
ATOM 770 C C . GLU A 1 95 ? -26.494 -1.566 32.271 1.00 49.06 95 GLU A C 1
ATOM 772 O O . GLU A 1 95 ? -25.762 -0.592 32.122 1.00 49.06 95 GLU A O 1
ATOM 777 N N . VAL A 1 96 ? -27.746 -1.470 32.720 1.00 45.50 96 VAL A N 1
ATOM 778 C CA . VAL A 1 96 ? -28.337 -0.345 33.463 1.00 45.50 96 VAL A CA 1
ATOM 779 C C . VAL A 1 96 ? -28.658 0.942 32.678 1.00 45.50 96 VAL A C 1
ATOM 781 O O . VAL A 1 96 ? -28.219 2.044 33.000 1.00 45.50 96 VAL A O 1
ATOM 784 N N . ARG A 1 97 ? -29.590 0.843 31.718 1.00 49.16 97 ARG A N 1
ATOM 785 C CA . ARG A 1 97 ? -30.547 1.939 31.444 1.00 49.16 97 ARG A CA 1
ATOM 786 C C . ARG A 1 97 ? -31.462 2.139 32.664 1.00 49.16 97 ARG A C 1
ATOM 788 O O . ARG A 1 97 ? -32.621 1.743 32.653 1.00 49.16 97 ARG A O 1
ATOM 795 N N . GLY A 1 98 ? -30.915 2.726 33.719 1.00 54.06 98 GLY A N 1
ATOM 796 C CA . GLY A 1 98 ? -31.629 3.121 34.927 1.00 54.06 98 GLY A CA 1
ATOM 797 C C . GLY A 1 98 ? -31.125 4.478 35.390 1.00 54.06 98 GLY A C 1
ATOM 798 O O . GLY A 1 98 ? -30.490 4.569 36.433 1.00 54.06 98 GLY A O 1
ATOM 799 N N . LEU A 1 99 ? -31.354 5.520 34.587 1.00 42.47 99 LEU A N 1
ATOM 800 C CA . LEU A 1 99 ? -31.096 6.898 34.991 1.00 42.47 99 LEU A CA 1
ATOM 801 C C . LEU A 1 99 ? -32.443 7.589 35.240 1.00 42.47 99 LEU A C 1
ATOM 803 O O . LEU A 1 99 ? -33.097 8.042 34.306 1.00 42.47 99 LEU A O 1
ATOM 807 N N . ASN A 1 100 ? -32.850 7.624 36.511 1.00 43.91 100 ASN A N 1
ATOM 808 C CA . ASN A 1 100 ? -33.705 8.682 37.042 1.00 43.91 100 ASN A CA 1
ATOM 809 C C . ASN A 1 100 ? -32.810 9.893 37.310 1.00 43.91 100 ASN A C 1
ATOM 811 O O . ASN A 1 100 ? -31.908 9.792 38.141 1.00 43.91 100 ASN A O 1
ATOM 815 N N . VAL A 1 101 ? -33.081 11.021 36.656 1.00 40.44 101 VAL A N 1
ATOM 816 C CA . VAL A 1 101 ? -32.668 12.354 37.113 1.00 40.44 101 VAL A CA 1
ATOM 817 C C . VAL A 1 101 ? -33.792 13.322 36.726 1.00 40.44 101 VAL A C 1
ATOM 819 O O . VAL A 1 101 ? -33.990 13.530 35.537 1.00 40.44 101 VAL A O 1
ATOM 822 N N . PHE A 1 102 ? -34.506 13.796 37.758 1.00 43.69 102 PHE A N 1
ATOM 823 C CA . PHE A 1 102 ? -35.528 14.860 37.856 1.00 43.69 102 PHE A CA 1
ATOM 824 C C . PHE A 1 102 ? -36.421 15.182 36.649 1.00 43.69 102 PHE A C 1
ATOM 826 O O . PHE A 1 102 ? -35.925 15.750 35.654 1.00 43.69 102 PHE A O 1
#

pLDDT: mean 74.56, std 20.18, range [40.44, 97.75]

Organism: Caenorhabditis briggsae (NCBI:txid6238)

Radius of gyration: 24.93 Å; Cα contacts (8 Å, |Δi|>4): 51; chains: 1; bounding box: 86×31×62 Å

Sequence (102 aa):
MYLIMATTVTECRIILEDATIRPEDNLPSCPALEDEPVGEVMERICDMCHELSSHERPNMRIECRADCFTTDAFRECLKLFTPRRHTRHLRQKFEVRGLNVF